Protein AF-A0A1H1KUH5-F1 (afdb_monomer_lite)

pLDDT: mean 73.59, std 14.43, range [36.12, 91.25]

Radius of gyration: 10.91 Å; chains: 1; bounding box: 22×26×25 Å

Structure (mmCIF, N/CA/C/O backbone):
data_AF-A0A1H1KUH5-F1
#
_entry.id   AF-A0A1H1KUH5-F1
#
loop_
_atom_site.group_PDB
_atom_site.id
_atom_site.type_symbol
_atom_site.label_atom_id
_atom_site.label_alt_id
_atom_site.label_comp_id
_atom_sit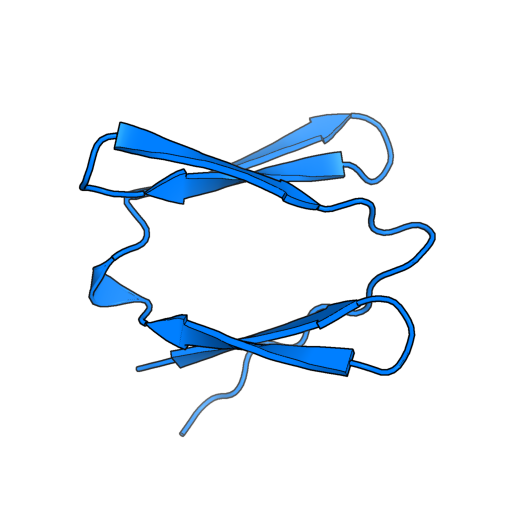e.label_asym_id
_atom_site.label_entity_id
_atom_site.label_seq_id
_atom_site.pdbx_PDB_ins_code
_atom_site.Cartn_x
_atom_site.Cartn_y
_atom_site.Cartn_z
_atom_site.occupancy
_atom_site.B_iso_or_equiv
_atom_site.auth_seq_id
_atom_site.auth_comp_id
_atom_site.auth_asym_id
_atom_site.auth_atom_id
_atom_site.pdbx_PDB_model_num
ATOM 1 N N . MET A 1 1 ? -10.368 -8.299 5.800 1.00 77.06 1 MET A N 1
ATOM 2 C CA . MET A 1 1 ? -9.896 -8.498 4.414 1.00 77.06 1 MET A CA 1
ATOM 3 C C . MET A 1 1 ? -8.595 -7.729 4.236 1.00 77.06 1 MET A C 1
ATOM 5 O O . MET A 1 1 ? -8.541 -6.579 4.663 1.00 77.06 1 MET A O 1
ATOM 9 N N . PHE A 1 2 ? -7.552 -8.352 3.690 1.00 77.69 2 PHE A N 1
ATOM 10 C CA . PHE A 1 2 ? -6.237 -7.727 3.497 1.00 77.69 2 PHE A CA 1
ATOM 11 C C . PHE A 1 2 ? -5.938 -7.557 2.006 1.00 77.69 2 PHE A C 1
ATOM 13 O O . PHE A 1 2 ? -6.382 -8.367 1.202 1.00 77.69 2 PHE A O 1
ATOM 20 N N . VAL A 1 3 ? -5.187 -6.514 1.658 1.00 78.88 3 VAL A N 1
ATOM 21 C CA . VAL A 1 3 ? -4.595 -6.311 0.331 1.00 78.88 3 VAL A CA 1
ATOM 22 C C . VAL A 1 3 ? -3.122 -6.695 0.415 1.00 78.88 3 VAL A C 1
ATOM 24 O O . VAL A 1 3 ? -2.424 -6.254 1.333 1.00 78.88 3 VAL A O 1
ATOM 27 N N . LYS A 1 4 ? -2.663 -7.523 -0.523 1.00 80.31 4 LYS A N 1
ATOM 28 C CA . LYS A 1 4 ? -1.266 -7.937 -0.663 1.00 80.31 4 LYS A CA 1
ATOM 29 C C . LYS A 1 4 ? -0.559 -6.974 -1.619 1.00 80.31 4 LYS A C 1
ATOM 31 O O . LYS A 1 4 ? -1.056 -6.693 -2.704 1.00 80.31 4 LYS A O 1
ATOM 36 N N . ILE A 1 5 ? 0.602 -6.470 -1.216 1.00 75.75 5 ILE A N 1
ATOM 37 C CA . ILE A 1 5 ? 1.435 -5.575 -2.024 1.00 75.75 5 ILE A CA 1
ATOM 38 C C . ILE A 1 5 ? 2.857 -6.125 -2.025 1.00 75.75 5 ILE A C 1
ATOM 40 O O . ILE A 1 5 ? 3.476 -6.231 -0.968 1.00 75.75 5 ILE A O 1
ATOM 44 N N . GLU A 1 6 ? 3.399 -6.469 -3.190 1.00 70.38 6 GLU A N 1
ATOM 45 C CA . GLU A 1 6 ? 4.752 -7.017 -3.308 1.00 70.38 6 GLU A CA 1
ATOM 46 C C . GLU A 1 6 ? 5.715 -5.968 -3.849 1.00 70.38 6 GLU A C 1
ATOM 48 O O . GLU A 1 6 ? 5.727 -5.715 -5.045 1.00 70.38 6 GLU A O 1
ATOM 53 N N . MET A 1 7 ? 6.542 -5.370 -2.989 1.00 70.94 7 MET A N 1
ATOM 54 C CA . MET A 1 7 ? 7.522 -4.336 -3.354 1.00 70.94 7 MET A CA 1
ATOM 55 C C . MET A 1 7 ? 8.944 -4.865 -3.158 1.00 70.94 7 MET A C 1
ATOM 57 O O . MET A 1 7 ? 9.278 -5.270 -2.047 1.00 70.94 7 MET A O 1
ATOM 61 N N . ASN A 1 8 ? 9.810 -4.811 -4.178 1.00 66.50 8 ASN A N 1
ATOM 62 C CA . ASN A 1 8 ? 11.230 -5.205 -4.069 1.00 66.50 8 ASN A CA 1
ATOM 63 C C . ASN A 1 8 ? 11.446 -6.553 -3.337 1.00 66.50 8 ASN A C 1
ATOM 65 O O . ASN A 1 8 ? 12.185 -6.612 -2.355 1.00 66.50 8 ASN A O 1
ATOM 69 N N . ASN A 1 9 ? 10.762 -7.621 -3.759 1.00 68.88 9 ASN A N 1
ATOM 70 C CA . ASN A 1 9 ? 10.790 -8.952 -3.118 1.00 68.88 9 ASN A CA 1
ATOM 71 C C . ASN A 1 9 ? 10.290 -8.996 -1.659 1.00 68.88 9 ASN A C 1
ATOM 73 O O . ASN A 1 9 ? 10.506 -9.985 -0.962 1.00 68.88 9 ASN A O 1
ATOM 77 N N . THR A 1 10 ? 9.611 -7.949 -1.191 1.00 68.38 10 THR A N 1
ATOM 78 C CA . THR A 1 10 ? 9.009 -7.887 0.144 1.00 68.38 10 THR A CA 1
ATOM 79 C C . THR A 1 10 ? 7.492 -7.855 0.015 1.00 68.38 10 THR A C 1
ATOM 81 O O . THR A 1 10 ? 6.938 -6.986 -0.662 1.00 68.38 10 THR A O 1
ATOM 84 N N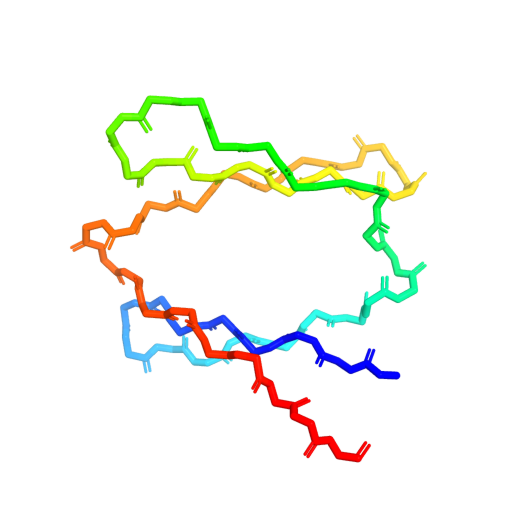 . THR A 1 11 ? 6.803 -8.771 0.689 1.00 78.25 11 THR A N 1
ATOM 85 C CA . THR A 1 11 ? 5.338 -8.779 0.739 1.00 78.25 11 THR A CA 1
ATOM 86 C C . THR A 1 11 ? 4.846 -7.957 1.924 1.00 78.25 11 THR A C 1
ATOM 88 O O . THR A 1 11 ? 5.173 -8.241 3.075 1.00 78.25 11 THR A O 1
ATOM 91 N N . HIS A 1 12 ? 4.021 -6.956 1.641 1.00 78.88 12 HIS A N 1
ATOM 92 C CA . HIS A 1 12 ? 3.316 -6.149 2.624 1.00 78.88 12 HIS A CA 1
ATOM 93 C C . HIS A 1 12 ? 1.832 -6.498 2.592 1.00 78.88 12 HIS A C 1
ATOM 95 O O . HIS A 1 12 ? 1.243 -6.675 1.526 1.00 78.88 12 HIS A O 1
ATOM 101 N N . TYR A 1 13 ? 1.221 -6.559 3.769 1.00 82.06 13 TYR A N 1
ATOM 102 C CA . TYR A 1 13 ? -0.214 -6.761 3.910 1.00 82.06 13 TYR A CA 1
ATOM 103 C C . TYR A 1 13 ? -0.833 -5.517 4.521 1.00 82.06 13 TYR A C 1
ATOM 105 O O . TYR A 1 13 ? -0.432 -5.070 5.595 1.00 82.06 13 TYR A O 1
ATOM 113 N N . ILE A 1 14 ? -1.830 -4.966 3.839 1.00 82.69 14 ILE A N 1
ATOM 114 C CA . ILE A 1 14 ? -2.572 -3.800 4.303 1.00 82.69 14 ILE A CA 1
ATOM 115 C C . ILE A 1 14 ? -3.986 -4.230 4.659 1.00 82.69 14 ILE A C 1
ATOM 117 O O . ILE A 1 14 ? -4.668 -4.876 3.868 1.00 82.69 14 ILE A O 1
ATOM 121 N N . ASN A 1 15 ? -4.454 -3.862 5.851 1.00 85.94 15 ASN A N 1
ATOM 122 C CA . ASN A 1 15 ? -5.853 -4.065 6.209 1.00 85.94 15 ASN A CA 1
ATOM 123 C C . ASN A 1 15 ? -6.733 -3.180 5.314 1.00 85.94 15 ASN A C 1
ATOM 125 O O . ASN A 1 15 ? -6.640 -1.954 5.380 1.00 85.94 15 ASN A O 1
ATOM 129 N N . LYS A 1 16 ? -7.600 -3.792 4.498 1.00 81.94 16 LYS A N 1
ATOM 130 C CA . LYS A 1 16 ? -8.459 -3.068 3.552 1.00 81.94 16 LYS A CA 1
ATOM 131 C C . LYS A 1 16 ? -9.393 -2.084 4.254 1.00 81.94 16 LYS A C 1
ATOM 133 O O . LYS A 1 16 ? -9.696 -1.040 3.693 1.00 81.94 16 LYS A O 1
ATOM 138 N N . ASN A 1 17 ? -9.781 -2.373 5.495 1.00 88.81 17 ASN A N 1
ATOM 139 C CA . ASN A 1 17 ? -10.634 -1.486 6.285 1.00 88.81 17 ASN A CA 1
ATOM 140 C C . ASN A 1 17 ? -9.946 -0.163 6.640 1.00 88.81 17 ASN A C 1
ATOM 142 O O . ASN A 1 17 ? -10.627 0.748 7.082 1.00 88.81 17 ASN A O 1
ATOM 146 N N . ASN A 1 18 ? -8.627 -0.052 6.455 1.00 88.69 18 ASN A N 1
ATOM 147 C CA . ASN A 1 18 ? -7.881 1.182 6.688 1.00 88.69 18 ASN A CA 1
ATOM 148 C C . ASN A 1 18 ? -7.687 2.001 5.403 1.00 88.69 18 ASN A C 1
ATOM 150 O O . ASN A 1 18 ? -7.160 3.110 5.477 1.00 88.69 18 ASN A O 1
ATOM 154 N N . ILE A 1 19 ? -8.074 1.472 4.238 1.00 88.50 19 ILE A N 1
ATOM 155 C CA . ILE A 1 19 ? -7.908 2.135 2.943 1.00 88.50 19 ILE A CA 1
ATOM 156 C C . ILE A 1 19 ? -9.153 2.972 2.660 1.00 88.50 19 ILE A C 1
ATOM 158 O O . ILE A 1 19 ? -10.259 2.447 2.571 1.00 88.50 19 ILE A O 1
ATOM 162 N N . LEU A 1 20 ? -8.955 4.276 2.485 1.00 89.12 20 LEU A N 1
ATOM 163 C CA . LEU A 1 20 ? -9.998 5.206 2.071 1.00 89.12 20 LEU A CA 1
ATOM 164 C C . LEU A 1 20 ? -10.243 5.115 0.560 1.00 89.12 20 LEU A C 1
ATOM 166 O O . LEU A 1 20 ? -11.380 4.964 0.124 1.00 89.12 20 LEU A O 1
ATOM 170 N N . ARG A 1 21 ? -9.178 5.219 -0.243 1.00 87.50 21 ARG A N 1
ATOM 171 C CA . ARG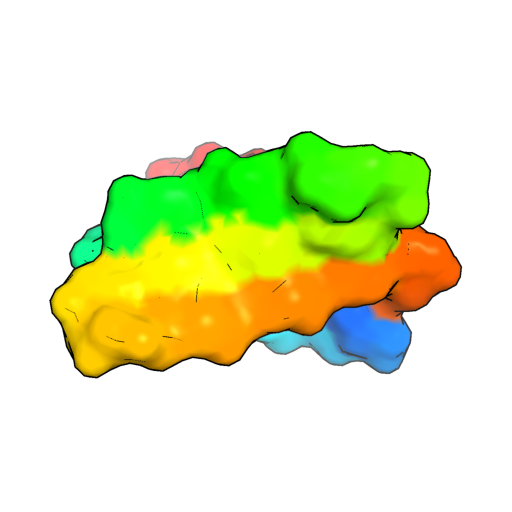 A 1 21 ? -9.230 5.098 -1.710 1.00 87.50 21 ARG A CA 1
ATOM 172 C C . ARG A 1 21 ? -7.849 4.813 -2.297 1.00 87.50 21 ARG A C 1
ATOM 174 O O . ARG A 1 21 ? -6.834 5.056 -1.646 1.00 87.50 21 ARG A O 1
ATOM 181 N N . ILE A 1 22 ? -7.823 4.346 -3.542 1.00 84.81 22 ILE A N 1
ATOM 182 C CA . ILE A 1 22 ? -6.603 4.147 -4.332 1.00 84.81 22 ILE A CA 1
ATOM 183 C C . ILE A 1 22 ? -6.752 4.954 -5.622 1.00 84.81 22 ILE A C 1
ATOM 185 O O . ILE A 1 22 ? -7.734 4.776 -6.338 1.00 84.81 22 ILE A O 1
ATOM 189 N N . GLU A 1 23 ? -5.803 5.842 -5.913 1.00 85.75 23 GLU A N 1
ATOM 190 C CA . GLU A 1 23 ? -5.796 6.654 -7.137 1.00 85.75 23 GLU A CA 1
ATOM 191 C C . GLU A 1 23 ? -4.555 6.332 -7.971 1.00 85.75 23 GLU A C 1
ATOM 193 O O . GLU A 1 23 ? -3.435 6.358 -7.465 1.00 85.75 23 GLU A O 1
ATOM 198 N N . ALA A 1 24 ? -4.735 6.039 -9.259 1.00 74.50 24 ALA A N 1
ATOM 199 C CA . ALA A 1 24 ? -3.637 5.844 -10.202 1.00 74.50 24 ALA A CA 1
ATOM 200 C C . ALA A 1 24 ? -3.362 7.157 -10.950 1.00 74.50 24 ALA A C 1
ATOM 202 O O . ALA A 1 24 ? -4.020 7.462 -11.944 1.00 74.50 24 ALA A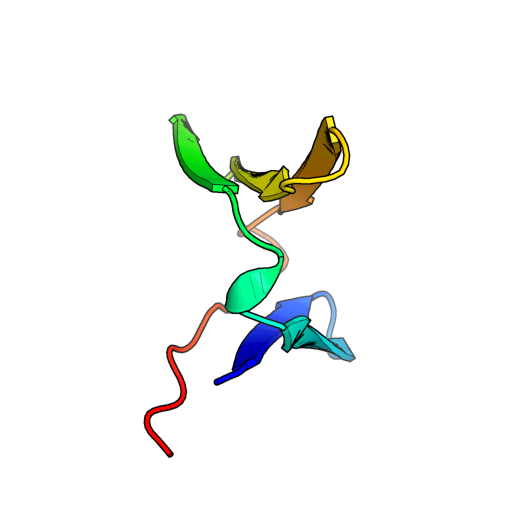 O 1
ATOM 203 N N . VAL A 1 25 ? -2.409 7.957 -10.463 1.00 59.88 25 VAL A N 1
ATOM 204 C CA . VAL A 1 25 ? -2.043 9.233 -11.099 1.00 59.88 25 VAL A CA 1
ATOM 205 C C . VAL A 1 25 ? -0.851 9.011 -12.035 1.00 59.88 25 VAL A C 1
ATOM 207 O O . VAL A 1 25 ? 0.304 9.122 -11.632 1.00 59.88 25 VAL A O 1
ATOM 210 N N . GLY A 1 26 ? -1.140 8.688 -13.300 1.00 57.66 26 GLY A N 1
ATOM 211 C CA . GLY A 1 26 ? -0.137 8.539 -14.366 1.00 57.66 26 GLY A CA 1
ATOM 212 C C . GLY A 1 26 ? 0.747 7.281 -14.279 1.00 57.66 26 GLY A C 1
ATOM 213 O O . GLY A 1 26 ? 0.712 6.547 -13.291 1.00 57.66 26 GLY A O 1
ATOM 214 N N . ASN A 1 27 ? 1.513 7.036 -15.358 1.00 63.38 27 ASN A N 1
ATOM 215 C CA . ASN A 1 27 ? 2.345 5.847 -15.629 1.00 63.38 27 ASN A CA 1
ATOM 216 C C . ASN A 1 27 ? 2.982 5.229 -14.368 1.00 63.38 27 ASN A C 1
ATOM 218 O O . ASN A 1 27 ? 4.088 5.600 -13.975 1.00 63.38 27 ASN A O 1
ATOM 222 N N . ASN A 1 28 ? 2.317 4.218 -13.804 1.00 63.84 28 ASN A N 1
ATOM 223 C CA . ASN A 1 28 ? 2.870 3.268 -12.836 1.00 63.84 28 ASN A CA 1
ATOM 224 C C . ASN A 1 28 ? 3.054 3.757 -11.387 1.00 63.84 28 ASN A C 1
ATOM 226 O O . ASN A 1 28 ? 3.836 3.152 -10.653 1.00 63.84 28 ASN A O 1
ATOM 230 N N . LYS A 1 29 ? 2.332 4.794 -10.930 1.00 68.81 29 LYS A N 1
ATOM 231 C CA . LYS A 1 29 ? 2.404 5.244 -9.521 1.00 68.81 29 LYS A CA 1
ATOM 232 C C . LYS A 1 29 ? 1.045 5.368 -8.818 1.00 68.81 29 LYS A C 1
ATOM 234 O O . LYS A 1 29 ? 0.562 6.482 -8.599 1.00 68.81 29 LYS A O 1
ATOM 239 N N . PRO A 1 30 ? 0.398 4.248 -8.447 1.00 78.19 30 PRO A N 1
ATOM 240 C CA . PRO A 1 30 ? -0.800 4.296 -7.635 1.00 78.19 30 PRO A CA 1
ATOM 241 C C . PRO A 1 30 ? -0.485 4.827 -6.238 1.00 78.19 30 PRO A C 1
ATOM 243 O O . PRO A 1 30 ? 0.553 4.536 -5.644 1.00 78.19 30 PRO A O 1
ATOM 246 N N . THR A 1 31 ? -1.406 5.620 -5.714 1.00 83.75 31 THR A N 1
ATOM 247 C CA . THR A 1 31 ? -1.340 6.212 -4.385 1.00 83.75 31 THR A CA 1
ATOM 248 C C . THR A 1 31 ? -2.506 5.691 -3.559 1.00 83.75 31 THR A C 1
ATOM 250 O O . THR A 1 31 ? -3.662 5.781 -3.970 1.00 83.75 31 THR A O 1
ATOM 253 N N . ILE A 1 32 ? -2.194 5.123 -2.397 1.00 86.19 32 ILE A N 1
ATOM 254 C CA . ILE A 1 32 ? -3.159 4.651 -1.410 1.00 86.19 32 ILE A CA 1
ATOM 255 C C . ILE A 1 32 ? -3.360 5.752 -0.375 1.00 86.19 32 ILE A C 1
ATOM 257 O O . ILE A 1 32 ? -2.405 6.219 0.247 1.00 86.19 32 ILE A O 1
ATOM 261 N N . TYR A 1 33 ? -4.615 6.128 -0.169 1.00 88.12 33 TYR A N 1
ATOM 262 C CA . TYR A 1 33 ? -5.045 7.047 0.874 1.00 88.12 33 TYR A CA 1
ATOM 263 C C . TYR A 1 33 ? -5.652 6.230 2.007 1.00 88.12 33 TYR A C 1
ATOM 265 O O . TYR A 1 33 ? -6.522 5.391 1.764 1.00 88.12 33 TYR A O 1
ATOM 273 N N . PHE A 1 34 ? -5.209 6.473 3.235 1.00 91.25 34 PHE A N 1
ATOM 274 C CA . PHE A 1 34 ? -5.710 5.790 4.423 1.00 91.25 34 PHE A CA 1
ATOM 275 C C . PHE A 1 34 ? -6.738 6.644 5.163 1.00 91.25 34 PHE A C 1
ATOM 277 O O . PHE A 1 34 ? -6.732 7.872 5.081 1.00 91.25 34 PHE A O 1
ATOM 284 N N . ILE A 1 35 ? -7.622 5.987 5.913 1.00 90.94 35 ILE A N 1
ATOM 285 C CA . ILE A 1 35 ? -8.677 6.649 6.700 1.00 90.94 35 ILE A CA 1
ATOM 286 C C . ILE A 1 35 ? -8.084 7.536 7.807 1.00 90.94 35 ILE A C 1
ATOM 288 O O . ILE A 1 35 ? -8.680 8.543 8.175 1.00 90.94 35 ILE A O 1
ATOM 292 N N . ASP A 1 36 ? -6.889 7.204 8.304 1.00 90.44 36 ASP A N 1
ATOM 293 C CA . ASP A 1 36 ? -6.157 7.995 9.302 1.00 90.44 36 ASP A CA 1
ATOM 294 C C . ASP A 1 36 ? -5.438 9.225 8.710 1.00 90.44 36 ASP A C 1
ATOM 296 O O . ASP A 1 36 ? -4.705 9.915 9.417 1.00 90.44 36 ASP A O 1
ATOM 300 N N . GLY A 1 37 ? -5.633 9.505 7.416 1.00 87.19 37 GLY A N 1
ATOM 301 C CA . GLY A 1 37 ? -5.030 10.633 6.709 1.00 87.19 37 GLY A CA 1
ATOM 302 C C . GLY A 1 37 ? -3.616 10.374 6.186 1.00 87.19 37 GLY A C 1
ATOM 303 O O . GLY A 1 37 ? -3.047 11.252 5.536 1.00 87.19 37 GLY A O 1
ATOM 304 N N . LYS A 1 38 ? -3.033 9.188 6.417 1.00 87.69 38 LYS A N 1
ATOM 305 C CA . LYS A 1 38 ? -1.750 8.822 5.803 1.00 87.69 38 LYS A CA 1
ATOM 306 C C . LYS A 1 38 ? -1.904 8.584 4.303 1.00 87.69 38 LYS A C 1
ATOM 308 O O . LYS A 1 38 ? -2.980 8.253 3.802 1.00 87.69 38 LYS A O 1
ATOM 313 N N . VAL A 1 39 ? -0.787 8.697 3.591 1.00 86.00 39 VAL A N 1
ATOM 314 C CA . VAL A 1 39 ? -0.699 8.469 2.146 1.00 86.00 39 VAL A CA 1
ATOM 315 C C . VAL A 1 39 ? 0.513 7.589 1.851 1.00 86.00 39 VAL A C 1
ATOM 317 O O . VAL A 1 39 ? 1.588 7.811 2.405 1.00 86.00 39 VAL A O 1
ATOM 320 N N . MET A 1 40 ? 0.348 6.593 0.982 1.00 81.31 40 MET A N 1
ATOM 321 C CA . MET A 1 40 ? 1.423 5.723 0.498 1.00 81.31 40 MET A CA 1
ATOM 322 C C . MET A 1 40 ? 1.436 5.737 -1.026 1.00 81.31 40 MET A C 1
ATOM 324 O O . MET A 1 40 ? 0.488 5.283 -1.659 1.00 81.31 40 MET A O 1
ATOM 328 N N . SER A 1 41 ? 2.520 6.226 -1.622 1.00 77.88 41 SER A N 1
ATOM 329 C CA . SER A 1 41 ? 2.755 6.095 -3.061 1.00 77.88 41 SER A CA 1
ATOM 330 C C . SER A 1 41 ? 3.506 4.800 -3.348 1.00 77.88 41 SER A 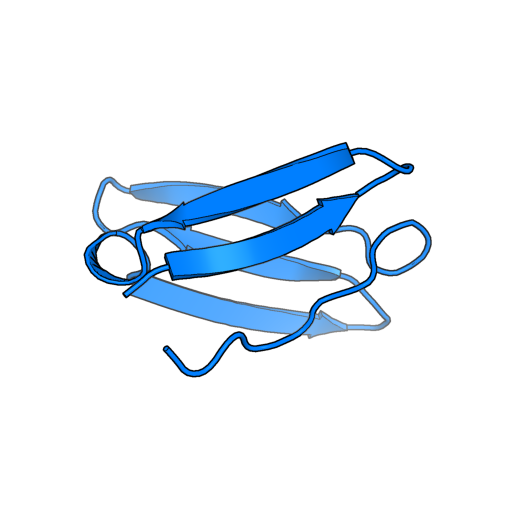C 1
ATOM 332 O O . SER A 1 41 ? 4.539 4.521 -2.739 1.00 77.88 41 SER A O 1
ATOM 334 N N . ILE A 1 42 ? 2.989 4.019 -4.287 1.00 76.62 42 ILE A N 1
ATOM 335 C CA . ILE A 1 42 ? 3.572 2.758 -4.737 1.00 76.62 42 ILE A CA 1
ATOM 336 C C . ILE A 1 42 ? 4.254 3.010 -6.075 1.00 76.62 42 ILE A C 1
ATOM 338 O O . ILE A 1 42 ? 3.669 3.614 -6.967 1.00 76.62 42 ILE A O 1
ATOM 342 N N . ASP A 1 43 ? 5.485 2.534 -6.231 1.00 72.62 43 ASP A N 1
ATOM 343 C CA . ASP A 1 43 ? 6.178 2.531 -7.520 1.00 72.62 43 ASP A CA 1
ATOM 344 C C . ASP A 1 43 ? 6.009 1.153 -8.175 1.00 72.62 43 ASP A C 1
ATOM 346 O O . ASP A 1 43 ? 6.662 0.182 -7.775 1.00 72.62 43 ASP A O 1
ATOM 350 N N . LEU A 1 44 ? 5.109 1.045 -9.160 1.00 66.81 44 LEU A N 1
ATOM 351 C CA . LEU A 1 44 ? 4.825 -0.224 -9.845 1.00 66.81 44 LEU A CA 1
ATOM 352 C C . LEU A 1 44 ? 5.968 -0.688 -10.750 1.00 66.81 44 LEU A C 1
ATOM 354 O O . LEU A 1 44 ? 6.011 -1.865 -11.086 1.00 66.81 44 LEU A O 1
ATOM 358 N N . ASN A 1 45 ? 6.958 0.155 -11.074 1.00 66.88 45 ASN A N 1
ATOM 359 C CA . ASN A 1 45 ? 8.166 -0.336 -11.754 1.00 66.88 45 ASN A CA 1
ATOM 360 C C . ASN A 1 45 ? 8.985 -1.289 -10.863 1.00 66.88 45 ASN A C 1
ATOM 362 O O . ASN A 1 45 ? 9.926 -1.927 -11.331 1.00 66.88 45 ASN A O 1
ATOM 366 N N . LYS A 1 46 ? 8.648 -1.361 -9.570 1.00 60.47 46 LYS A N 1
ATOM 367 C CA . LYS A 1 46 ? 9.294 -2.198 -8.557 1.00 60.47 46 LYS A CA 1
ATOM 368 C C . LYS A 1 46 ? 8.305 -3.070 -7.772 1.00 60.47 46 LYS A C 1
ATOM 370 O O . LYS A 1 46 ? 8.709 -3.682 -6.780 1.00 60.47 46 LYS A O 1
ATOM 375 N N . THR A 1 47 ? 7.028 -3.097 -8.177 1.00 56.28 47 THR A N 1
ATOM 376 C CA . THR A 1 47 ? 5.946 -3.669 -7.362 1.00 56.28 47 THR A CA 1
ATOM 377 C C . THR A 1 47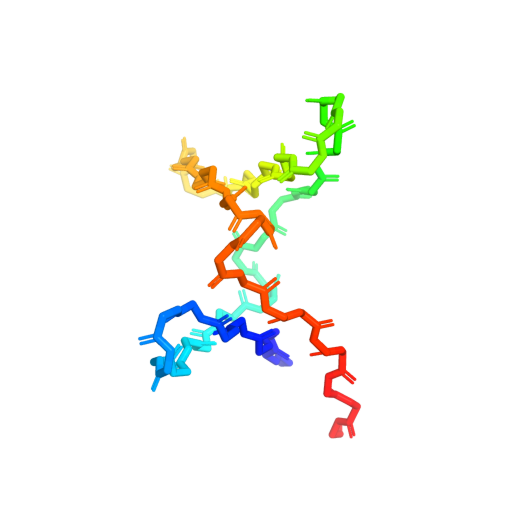 ? 4.932 -4.453 -8.197 1.00 56.28 47 THR A C 1
ATOM 379 O O . THR A 1 47 ? 4.388 -3.904 -9.151 1.00 56.28 47 THR A O 1
ATOM 382 N N . MET A 1 48 ? 4.620 -5.692 -7.799 1.00 56.69 48 MET A N 1
ATOM 383 C CA . MET A 1 48 ? 3.451 -6.444 -8.282 1.00 56.69 48 MET A CA 1
ATOM 384 C C . MET A 1 48 ? 2.312 -6.339 -7.253 1.00 56.69 48 MET A C 1
ATOM 386 O O . MET A 1 48 ? 2.538 -6.424 -6.044 1.00 56.69 48 MET A O 1
ATOM 390 N N . VAL A 1 49 ? 1.082 -6.099 -7.715 1.00 56.38 49 VAL A N 1
ATOM 391 C CA . VAL A 1 49 ? -0.115 -6.024 -6.859 1.00 56.38 49 VAL A CA 1
ATOM 392 C C . VAL A 1 49 ? -1.080 -7.122 -7.296 1.00 56.38 49 VAL A C 1
ATOM 394 O O . VAL A 1 49 ? -1.510 -7.129 -8.446 1.00 56.38 49 VAL A O 1
ATOM 397 N N . GLU A 1 50 ? -1.415 -8.035 -6.383 1.00 49.84 50 GLU A N 1
ATOM 398 C CA . GLU A 1 50 ? -2.393 -9.109 -6.591 1.00 49.84 50 GLU A CA 1
ATOM 399 C C . GLU A 1 50 ? -3.514 -8.987 -5.551 1.00 49.84 50 GLU A C 1
ATOM 401 O O . GLU A 1 50 ? -3.253 -8.932 -4.345 1.00 49.84 50 GLU A O 1
ATOM 406 N N . ASP A 1 51 ? -4.768 -8.973 -6.006 1.00 44.34 51 ASP A N 1
ATOM 407 C CA . ASP A 1 51 ? -5.926 -9.052 -5.115 1.00 44.34 51 ASP A CA 1
ATOM 408 C C . ASP A 1 51 ? -6.073 -10.486 -4.585 1.00 44.34 51 ASP A C 1
ATOM 410 O O . ASP A 1 51 ? -6.360 -11.421 -5.333 1.00 44.34 51 ASP A O 1
ATOM 414 N N . LEU A 1 52 ? -5.885 -10.663 -3.273 1.00 36.12 52 LEU A N 1
ATOM 415 C CA . LEU A 1 52 ? -6.088 -11.944 -2.603 1.00 36.12 52 LEU A CA 1
ATOM 416 C C . LEU A 1 52 ? -7.549 -12.046 -2.133 1.00 36.12 52 LEU A C 1
ATOM 418 O O . LEU A 1 52 ? -7.944 -11.407 -1.155 1.00 36.12 52 LEU A O 1
ATOM 422 N N . PHE A 1 53 ? -8.353 -12.849 -2.829 1.00 38.47 53 PHE A N 1
ATOM 423 C CA . PHE A 1 53 ? -9.676 -13.256 -2.354 1.00 38.47 53 PHE A CA 1
ATOM 424 C C . PHE A 1 53 ? -9.498 -14.412 -1.358 1.00 38.47 53 PHE A C 1
ATOM 426 O O . PHE A 1 53 ? -9.151 -15.522 -1.757 1.00 38.47 53 PHE A O 1
ATOM 433 N N . LEU A 1 54 ? -9.688 -14.125 -0.066 1.00 37.34 54 LEU A N 1
ATOM 434 C CA . LEU A 1 54 ? -9.844 -15.112 1.010 1.00 37.34 54 LEU A CA 1
ATOM 435 C C . LEU A 1 54 ? -11.303 -15.140 1.457 1.00 37.34 54 LEU A C 1
ATOM 437 O O . LEU A 1 54 ? -11.844 -14.032 1.690 1.00 37.34 54 LEU A O 1
#

Organism: NCBI:txid279359

Foldseek 3Di:
DWWWKQFQNDIDIHDVQQWPDWDDDDDAWIKTAGPVRDIDIDRRVGIDTDGDDD

Sequence (54 aa):
MFVKIEMNNTTHYINKNNILRIEAVGNNKPTIYFIDGKVMSIDLNKTMVEDLFL

Secondary structure (DSSP, 8-state):
-EEEEEETTEEEEEEGGGEEEEEE-STT-EEEEETTS-EEE--GGGEEEE----